Protein AF-A0A351KWH1-F1 (afdb_monomer_lite)

Secondary structure (DSSP, 8-state):
-----------SSHHHHHHHHHHHHTT--S-GGGTSEEEEETTEEEEEEE-TT-S--BSTTTSPBPEE-TTSSEEEEEEETTPPP-

Structure (mmCIF, N/CA/C/O backbone):
data_AF-A0A351KWH1-F1
#
_entry.id   AF-A0A351KWH1-F1
#
loop_
_atom_site.group_PDB
_atom_site.id
_atom_site.type_symbol
_atom_site.label_atom_id
_atom_site.label_alt_id
_atom_site.label_comp_id
_atom_site.label_asym_id
_atom_site.label_entity_id
_atom_site.label_seq_id
_atom_site.pdbx_PDB_ins_code
_atom_site.Cartn_x
_atom_site.Cartn_y
_atom_site.Cartn_z
_atom_site.occupancy
_atom_site.B_iso_or_equiv
_atom_site.auth_seq_id
_atom_site.auth_comp_id
_atom_site.auth_asym_id
_atom_site.auth_atom_id
_atom_site.pdbx_PDB_model_num
ATOM 1 N N . MET A 1 1 ? -2.385 43.266 -7.062 1.00 38.53 1 MET A N 1
ATOM 2 C CA . MET A 1 1 ? -2.636 42.465 -8.275 1.00 38.53 1 MET A CA 1
ATOM 3 C C . MET A 1 1 ? -1.983 41.097 -8.115 1.00 38.53 1 MET A C 1
ATOM 5 O O . MET A 1 1 ? -0.775 40.983 -8.232 1.00 38.53 1 MET A O 1
ATOM 9 N N . ASN A 1 2 ? -2.831 40.140 -7.744 1.00 31.50 2 ASN A N 1
ATOM 10 C CA . ASN A 1 2 ? -2.811 38.676 -7.845 1.00 31.50 2 ASN A CA 1
ATOM 11 C C . ASN A 1 2 ? -1.488 37.899 -7.727 1.00 31.50 2 ASN A C 1
ATOM 13 O O . ASN A 1 2 ? -0.702 37.791 -8.667 1.00 31.50 2 ASN A O 1
ATOM 17 N N . SER A 1 3 ? -1.387 37.255 -6.561 1.00 40.91 3 SER A N 1
ATOM 18 C CA . SER A 1 3 ? -0.690 36.014 -6.235 1.00 40.91 3 SER A CA 1
ATOM 19 C C . SER A 1 3 ? -0.794 34.965 -7.347 1.00 40.91 3 SER A C 1
ATOM 21 O O . SER A 1 3 ? -1.890 34.639 -7.802 1.00 40.91 3 SER A O 1
ATOM 23 N N . LYS A 1 4 ? 0.349 34.416 -7.765 1.00 42.91 4 LYS A N 1
ATOM 24 C CA . LYS A 1 4 ? 0.425 33.179 -8.546 1.00 42.91 4 LYS A CA 1
ATOM 25 C C . LYS A 1 4 ? 0.655 32.026 -7.577 1.00 42.91 4 LYS A C 1
ATOM 27 O O . LYS A 1 4 ? 1.793 31.642 -7.352 1.00 42.91 4 LYS A O 1
ATOM 32 N N . ASP A 1 5 ? -0.433 31.499 -7.037 1.00 47.38 5 ASP A N 1
ATOM 33 C CA . ASP A 1 5 ? -0.465 30.156 -6.470 1.00 47.38 5 ASP A CA 1
ATOM 34 C C . ASP A 1 5 ? -1.417 29.333 -7.327 1.00 47.38 5 ASP A C 1
ATOM 36 O O . ASP A 1 5 ? -2.631 29.537 -7.327 1.00 47.38 5 ASP A O 1
ATOM 40 N N . THR A 1 6 ? -0.865 28.418 -8.111 1.00 38.69 6 THR A N 1
ATOM 41 C CA . THR A 1 6 ? -1.626 27.287 -8.640 1.00 38.69 6 THR A CA 1
ATOM 42 C C . THR A 1 6 ? -0.636 26.146 -8.833 1.00 38.69 6 THR A C 1
ATOM 44 O O . THR A 1 6 ? 0.138 26.183 -9.788 1.00 38.69 6 THR A O 1
ATOM 47 N N . PRO A 1 7 ? -0.583 25.155 -7.929 1.00 41.91 7 PRO A N 1
ATOM 48 C CA . PRO A 1 7 ? 0.013 23.882 -8.272 1.00 41.91 7 PRO A CA 1
ATOM 49 C C . PRO A 1 7 ? -0.993 23.108 -9.127 1.00 41.91 7 PRO A C 1
ATOM 51 O O . PRO A 1 7 ? -2.139 22.904 -8.723 1.00 41.91 7 PRO A O 1
ATOM 54 N N . ASP A 1 8 ? -0.543 22.705 -10.313 1.00 38.22 8 ASP A N 1
ATOM 55 C CA . ASP A 1 8 ? -1.204 21.761 -11.211 1.00 38.22 8 ASP A CA 1
ATOM 56 C C . ASP A 1 8 ? -1.549 20.461 -10.467 1.00 38.22 8 ASP A C 1
ATOM 58 O O . ASP A 1 8 ? -0.740 19.541 -10.346 1.00 38.22 8 ASP A O 1
ATOM 62 N N . ALA A 1 9 ? -2.778 20.377 -9.963 1.00 39.09 9 ALA A N 1
ATOM 63 C CA . ALA A 1 9 ? -3.393 19.124 -9.566 1.00 39.09 9 ALA A CA 1
ATOM 64 C C . ALA A 1 9 ? -4.055 18.515 -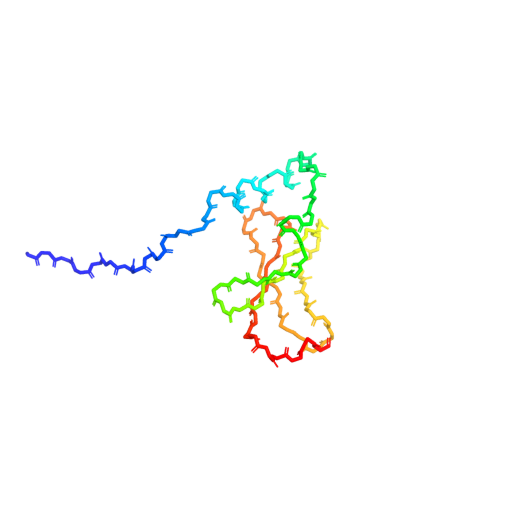10.808 1.00 39.09 9 ALA A C 1
ATOM 66 O O . ALA A 1 9 ? -5.175 18.869 -11.179 1.00 39.09 9 ALA A O 1
ATOM 67 N N . GLN A 1 10 ? -3.350 17.601 -11.473 1.00 42.84 10 GLN A N 1
ATOM 68 C CA . GLN A 1 10 ? -3.942 16.721 -12.479 1.00 42.84 10 GLN A CA 1
ATOM 69 C C . GLN A 1 10 ? -4.946 15.781 -11.789 1.00 42.84 10 GLN A C 1
ATOM 71 O O . GLN A 1 10 ? -4.575 14.832 -11.100 1.00 42.84 10 GLN A O 1
ATOM 76 N N . ILE A 1 11 ? -6.236 16.076 -11.956 1.00 56.59 11 ILE A N 1
ATOM 77 C CA . ILE A 1 11 ? -7.372 15.275 -11.491 1.00 56.59 11 ILE A CA 1
ATOM 78 C C . ILE A 1 11 ? -7.904 14.472 -12.682 1.00 56.59 11 ILE A C 1
ATOM 80 O O . ILE A 1 11 ? -8.386 15.075 -13.636 1.00 56.59 11 ILE A O 1
ATOM 84 N N . SER A 1 12 ? -7.860 13.132 -12.625 1.00 49.62 12 SER A N 1
ATOM 85 C CA . SER A 1 12 ? -8.942 12.242 -13.122 1.00 49.62 12 SER A CA 1
ATOM 86 C C . SER A 1 12 ? -8.596 10.737 -13.083 1.00 49.62 12 SER A C 1
ATOM 88 O O . SER A 1 12 ? -8.557 10.054 -14.098 1.00 49.62 12 SER A O 1
ATOM 90 N N . LYS A 1 13 ? -8.425 10.170 -11.882 1.00 51.81 13 LYS A N 1
ATOM 91 C CA . LYS A 1 13 ? -8.674 8.725 -11.623 1.00 51.81 13 LYS A CA 1
ATOM 92 C C . LYS A 1 13 ? -9.201 8.435 -10.203 1.00 51.81 13 LYS A C 1
ATOM 94 O O . LYS A 1 13 ? -9.536 7.306 -9.861 1.00 51.81 13 LYS A O 1
ATOM 99 N N . ALA A 1 14 ? -9.331 9.480 -9.384 1.00 54.50 14 ALA A N 1
ATOM 100 C CA . ALA A 1 14 ? -9.411 9.410 -7.929 1.00 54.50 14 ALA A CA 1
ATOM 101 C C . ALA A 1 14 ? -10.649 8.728 -7.304 1.00 54.50 14 ALA A C 1
ATOM 103 O O . ALA A 1 14 ? -10.462 8.054 -6.296 1.00 54.50 14 ALA A O 1
ATOM 104 N N . PRO A 1 15 ? -11.887 8.789 -7.841 1.00 60.34 15 PRO A N 1
ATOM 105 C CA . PRO A 1 15 ? -13.040 8.422 -7.018 1.00 60.34 15 PRO A CA 1
ATOM 106 C C . PRO A 1 15 ? -13.159 6.916 -6.759 1.00 60.34 15 PRO A C 1
ATOM 108 O O . PRO A 1 15 ? -13.574 6.526 -5.673 1.00 60.34 15 PRO A O 1
ATOM 111 N N . THR A 1 16 ? -12.785 6.051 -7.712 1.00 69.88 16 THR A N 1
ATOM 112 C CA . THR A 1 16 ? -12.929 4.588 -7.536 1.00 69.88 16 THR A CA 1
ATOM 113 C C . THR A 1 16 ? -11.800 4.008 -6.690 1.00 69.88 16 THR A C 1
ATOM 115 O O . THR A 1 16 ? -12.068 3.229 -5.783 1.00 69.88 16 THR A O 1
ATOM 118 N N . LEU A 1 17 ? -10.556 4.444 -6.925 1.00 77.25 17 LEU A N 1
ATOM 119 C CA . LEU A 1 17 ? -9.400 4.005 -6.143 1.00 77.25 17 LEU A CA 1
ATOM 120 C C . LEU A 1 17 ? -9.506 4.454 -4.682 1.00 77.25 17 LEU A C 1
ATOM 122 O O . LEU A 1 17 ? -9.326 3.638 -3.784 1.00 77.25 17 LEU A O 1
ATOM 126 N N . GLU A 1 18 ? -9.838 5.725 -4.445 1.00 81.69 18 GLU A N 1
ATOM 127 C CA . GLU A 1 18 ? -10.008 6.259 -3.091 1.00 81.69 18 GLU A CA 1
ATOM 128 C C . GLU A 1 18 ? -11.142 5.527 -2.361 1.00 81.69 18 GLU A C 1
ATOM 130 O O . GLU A 1 18 ? -10.939 5.012 -1.263 1.00 81.69 18 GLU A O 1
ATOM 135 N N . THR A 1 19 ? -12.290 5.339 -3.026 1.00 88.38 19 THR A N 1
ATOM 136 C CA . THR A 1 19 ? -13.408 4.551 -2.478 1.00 88.38 19 THR A CA 1
ATOM 137 C C . THR A 1 19 ? -13.008 3.098 -2.191 1.00 88.38 19 THR A C 1
ATOM 139 O O . THR A 1 19 ? -13.429 2.527 -1.182 1.00 88.38 19 THR A O 1
ATOM 142 N N . GLY A 1 20 ? -12.208 2.478 -3.059 1.00 92.81 20 GLY A N 1
ATOM 143 C CA . GLY A 1 20 ? -11.731 1.110 -2.876 1.00 92.81 20 GLY A CA 1
ATOM 144 C C . GLY A 1 20 ? -10.782 0.984 -1.682 1.00 92.81 20 GLY A C 1
ATOM 145 O O . GLY A 1 20 ? -10.984 0.129 -0.821 1.00 92.81 20 GLY A O 1
ATOM 146 N N . LEU A 1 21 ? -9.807 1.884 -1.544 1.00 94.25 21 LEU A N 1
ATOM 147 C CA . LEU A 1 21 ? -8.902 1.902 -0.389 1.00 94.25 21 LEU A CA 1
ATOM 148 C C . LEU A 1 21 ? -9.651 2.160 0.926 1.00 94.25 21 LEU A C 1
ATOM 150 O O . LEU A 1 21 ? -9.384 1.483 1.918 1.00 94.25 21 LEU A O 1
ATOM 154 N N . THR A 1 22 ? -10.651 3.047 0.941 1.00 94.88 22 THR A N 1
ATOM 155 C CA . THR A 1 22 ? -11.529 3.214 2.113 1.00 94.88 22 THR A CA 1
ATOM 156 C C . THR A 1 22 ? -12.242 1.910 2.472 1.00 94.88 22 THR A C 1
ATOM 158 O O . THR A 1 22 ? -12.238 1.500 3.632 1.00 94.88 22 THR A O 1
ATOM 161 N N . ARG A 1 23 ? -12.798 1.196 1.486 1.00 96.00 23 ARG A N 1
ATOM 162 C CA . ARG A 1 23 ? -13.454 -0.101 1.720 1.00 96.00 23 ARG A CA 1
ATOM 163 C C . ARG A 1 23 ? -12.484 -1.185 2.202 1.00 96.00 23 ARG A C 1
ATOM 165 O O . ARG A 1 23 ? -12.938 -2.093 2.894 1.00 96.00 23 ARG A O 1
ATOM 172 N N . ILE A 1 24 ? -11.191 -1.117 1.869 1.00 97.00 24 ILE A N 1
ATOM 173 C CA . ILE A 1 24 ? -10.169 -1.987 2.480 1.00 97.00 24 ILE A CA 1
ATOM 174 C C . ILE A 1 24 ? -10.070 -1.706 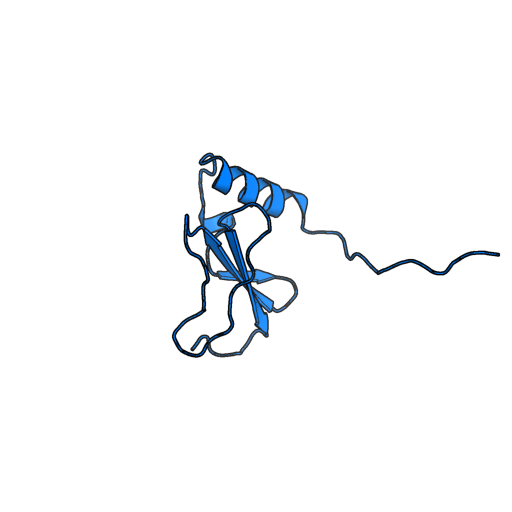3.979 1.00 97.00 24 ILE A C 1
ATOM 176 O O . ILE A 1 24 ? -10.182 -2.636 4.774 1.00 97.00 24 ILE A O 1
ATOM 180 N N . LEU A 1 25 ? -9.919 -0.434 4.366 1.00 95.25 25 LEU A N 1
ATOM 181 C CA . LEU A 1 25 ? -9.773 -0.030 5.771 1.00 95.25 25 LEU A CA 1
ATOM 182 C C . LEU A 1 25 ? -10.993 -0.400 6.622 1.00 95.25 25 LEU A C 1
ATOM 184 O O . LEU A 1 25 ? -10.857 -0.746 7.791 1.00 95.25 25 LEU A O 1
ATOM 188 N N . GLU A 1 26 ? -12.183 -0.360 6.030 1.00 95.88 26 GLU A N 1
ATOM 189 C CA . GLU A 1 26 ? -13.434 -0.740 6.691 1.00 95.88 26 GLU A CA 1
ATOM 190 C C . GLU A 1 26 ? -13.729 -2.250 6.630 1.00 95.88 26 GLU A C 1
ATOM 192 O O . GLU A 1 26 ? -14.776 -2.681 7.112 1.00 95.88 26 GLU A O 1
ATOM 197 N N . ALA A 1 27 ? -12.858 -3.053 6.007 1.00 94.56 27 ALA A N 1
ATOM 198 C CA . ALA A 1 27 ? -13.074 -4.480 5.747 1.00 94.56 27 ALA A CA 1
ATOM 199 C C . ALA A 1 27 ? -14.380 -4.786 4.976 1.00 94.56 27 ALA A C 1
ATOM 201 O O . ALA A 1 27 ? -15.068 -5.773 5.238 1.00 94.56 27 ALA A O 1
ATOM 202 N N . ARG A 1 28 ? -14.730 -3.933 4.004 1.00 96.00 28 ARG A N 1
ATOM 203 C CA . ARG A 1 28 ? -15.944 -4.047 3.168 1.00 96.00 28 ARG A CA 1
ATOM 204 C C . ARG A 1 28 ? -15.666 -4.283 1.684 1.00 96.00 28 ARG A C 1
ATOM 206 O O . ARG A 1 28 ? -16.611 -4.363 0.899 1.00 96.00 28 ARG A O 1
ATOM 213 N N . HIS A 1 29 ? -14.404 -4.346 1.261 1.00 94.75 29 HIS A N 1
ATOM 214 C CA . HIS A 1 29 ? -14.086 -4.582 -0.146 1.00 94.75 29 HIS A CA 1
ATOM 215 C C . HIS A 1 29 ? -14.291 -6.055 -0.512 1.00 94.75 29 HIS A C 1
ATOM 217 O O . HIS A 1 29 ? -13.686 -6.935 0.090 1.00 94.75 29 HIS A O 1
ATOM 223 N N . HIS A 1 30 ? -15.136 -6.317 -1.508 1.00 93.31 30 HIS A N 1
ATOM 224 C CA . HIS A 1 30 ? -15.448 -7.675 -1.960 1.00 93.31 30 HIS A CA 1
ATOM 225 C C . HIS A 1 30 ? -14.314 -8.301 -2.787 1.00 93.31 30 HIS A C 1
ATOM 227 O O . HIS A 1 30 ? -14.128 -9.512 -2.741 1.00 93.31 30 HIS A O 1
ATOM 233 N N . ASP A 1 31 ? -13.546 -7.474 -3.502 1.00 95.31 31 ASP A N 1
ATOM 234 C CA . ASP A 1 31 ? -12.342 -7.884 -4.229 1.00 95.31 31 ASP A CA 1
ATOM 235 C C . ASP A 1 31 ? -11.142 -6.993 -3.861 1.00 95.31 31 ASP A C 1
ATOM 237 O O . ASP A 1 31 ? -10.949 -5.937 -4.461 1.00 95.31 31 ASP A O 1
ATOM 241 N N . PRO A 1 32 ? -10.349 -7.334 -2.834 1.00 93.88 32 PRO A N 1
ATOM 242 C CA . PRO A 1 32 ? -9.269 -6.467 -2.381 1.00 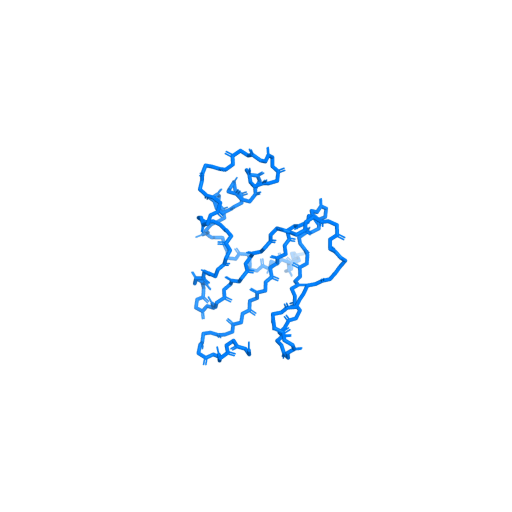93.88 32 PRO A CA 1
ATOM 243 C C . PRO A 1 32 ? -8.172 -6.238 -3.431 1.00 93.88 32 PRO A C 1
ATOM 245 O O . PRO A 1 32 ? -7.472 -5.228 -3.357 1.00 93.88 32 PRO A O 1
ATOM 248 N N . PHE A 1 33 ? -8.019 -7.128 -4.416 1.00 94.94 33 PHE A N 1
ATOM 249 C CA . PHE A 1 33 ? -6.981 -7.017 -5.446 1.00 94.94 33 PHE A CA 1
ATOM 250 C C . PHE A 1 33 ? -7.318 -5.999 -6.538 1.00 94.94 33 PHE A C 1
ATOM 252 O O . PHE A 1 33 ? -6.426 -5.587 -7.278 1.00 94.94 33 PHE A O 1
ATOM 259 N N . GLU A 1 34 ? -8.562 -5.511 -6.586 1.00 93.88 34 GLU A N 1
ATOM 260 C CA . GLU A 1 34 ? -8.924 -4.347 -7.400 1.00 93.88 34 GLU A CA 1
ATOM 261 C C . GLU A 1 34 ? -8.051 -3.129 -7.043 1.00 93.88 34 GLU A C 1
ATOM 263 O O . GLU A 1 34 ? -7.694 -2.330 -7.910 1.00 93.88 34 GLU A O 1
ATOM 268 N N . VAL A 1 35 ? -7.651 -3.009 -5.769 1.00 94.19 35 VAL A N 1
ATOM 269 C CA . VAL A 1 35 ? -6.847 -1.883 -5.268 1.00 94.19 35 VAL A CA 1
ATOM 270 C C . VAL A 1 35 ? -5.533 -2.280 -4.595 1.00 94.19 35 VAL A C 1
ATOM 272 O O . VAL A 1 35 ? -4.631 -1.448 -4.530 1.00 94.19 35 VAL A O 1
ATOM 275 N N . LEU A 1 36 ? -5.369 -3.512 -4.116 1.00 95.88 36 LEU A N 1
ATOM 276 C CA . LEU A 1 36 ? -4.112 -4.003 -3.540 1.00 95.88 36 LEU A CA 1
ATOM 277 C C . LEU A 1 36 ? -3.268 -4.753 -4.574 1.00 95.88 36 LEU A C 1
ATOM 279 O O . LEU A 1 36 ? -3.771 -5.218 -5.593 1.00 95.88 36 LEU A O 1
ATOM 283 N N . GLY A 1 37 ? -1.972 -4.882 -4.306 1.00 94.56 37 GLY A N 1
ATOM 284 C CA . GLY A 1 37 ? -1.021 -5.541 -5.197 1.00 94.56 37 GLY A CA 1
ATOM 285 C C . GLY A 1 37 ? -0.360 -4.576 -6.181 1.00 94.56 37 GLY A C 1
ATOM 286 O O . GLY A 1 37 ? -0.195 -3.391 -5.888 1.00 94.56 37 GLY A O 1
ATOM 287 N N . ARG A 1 38 ? 0.072 -5.109 -7.327 1.00 93.31 38 ARG A N 1
ATOM 288 C CA . ARG A 1 38 ? 0.793 -4.383 -8.382 1.00 93.31 38 ARG A CA 1
ATOM 289 C C . ARG A 1 38 ? -0.180 -3.891 -9.451 1.00 93.31 38 ARG A C 1
ATOM 291 O O . ARG A 1 38 ? -0.940 -4.678 -10.005 1.00 93.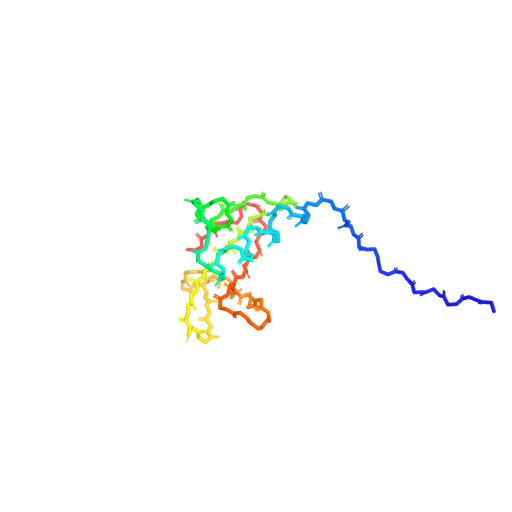31 38 ARG A O 1
ATOM 298 N N . HIS A 1 39 ? -0.103 -2.607 -9.770 1.00 91.75 39 HIS A N 1
ATOM 299 C CA . HIS A 1 39 ? -0.975 -1.907 -10.710 1.00 91.75 39 HIS A CA 1
ATOM 300 C C . HIS A 1 39 ? -0.150 -1.040 -11.656 1.00 91.75 39 HIS A C 1
ATOM 302 O O . HIS A 1 39 ? 0.890 -0.522 -11.268 1.00 91.75 39 HIS A O 1
ATOM 308 N N . HIS A 1 40 ? -0.653 -0.806 -12.865 1.00 90.00 40 HIS A N 1
ATOM 309 C CA . HIS A 1 40 ? -0.073 0.181 -13.776 1.00 90.00 40 HIS A CA 1
ATOM 310 C C . HIS A 1 40 ? -0.883 1.477 -13.699 1.00 90.00 40 HIS A C 1
ATOM 312 O O . HIS A 1 40 ? -2.101 1.470 -13.912 1.00 90.00 40 HIS A O 1
ATOM 318 N N . ASP A 1 41 ? -0.222 2.591 -13.393 1.00 83.38 41 ASP A N 1
ATOM 319 C CA . ASP A 1 41 ? -0.860 3.902 -13.302 1.00 83.38 41 ASP A CA 1
ATOM 320 C C . ASP A 1 41 ? 0.082 5.013 -13.767 1.00 83.38 41 ASP A C 1
ATOM 322 O O . ASP A 1 41 ? 1.247 5.029 -13.381 1.00 83.38 41 ASP A O 1
ATOM 326 N N . ASP A 1 42 ? -0.411 5.927 -14.606 1.00 82.31 42 ASP A N 1
ATOM 327 C CA . ASP A 1 42 ? 0.360 7.066 -15.140 1.00 82.31 42 ASP A CA 1
ATOM 328 C C . ASP A 1 42 ? 1.756 6.685 -15.695 1.00 82.31 42 ASP A C 1
ATOM 330 O O . ASP A 1 42 ? 2.774 7.321 -15.424 1.00 82.31 42 ASP A O 1
ATOM 334 N N . GLY A 1 43 ? 1.835 5.559 -16.417 1.00 83.62 43 GLY A N 1
ATOM 335 C CA . GLY A 1 43 ? 3.099 5.059 -16.973 1.00 83.62 43 GLY A CA 1
ATOM 336 C C . GLY A 1 43 ? 4.115 4.578 -15.926 1.00 83.62 43 GLY A C 1
ATOM 337 O O . GLY A 1 43 ? 5.303 4.455 -16.233 1.00 83.62 43 GLY A O 1
ATOM 338 N N . LYS A 1 44 ? 3.669 4.301 -14.697 1.00 86.44 44 LYS A N 1
ATOM 339 C CA . LYS A 1 44 ? 4.463 3.762 -13.587 1.00 86.44 44 LYS A CA 1
ATOM 340 C C . LYS A 1 44 ? 3.837 2.477 -13.057 1.00 86.44 44 LYS A C 1
ATOM 342 O O . LYS A 1 44 ? 2.634 2.249 -13.172 1.00 86.44 44 LYS A O 1
ATOM 347 N N . GLU A 1 45 ? 4.667 1.655 -12.438 1.00 91.19 45 GLU A N 1
ATOM 348 C CA . GLU A 1 45 ? 4.212 0.553 -11.598 1.00 91.19 45 GLU A CA 1
ATOM 349 C C . GLU A 1 45 ? 3.903 1.107 -10.210 1.00 91.19 45 GLU A C 1
ATOM 351 O O . GLU A 1 45 ? 4.728 1.797 -9.608 1.00 91.19 45 GLU A O 1
ATOM 356 N N . CYS A 1 46 ? 2.718 0.809 -9.698 1.00 92.31 46 CYS A N 1
ATOM 357 C CA . CYS A 1 46 ? 2.256 1.191 -8.377 1.00 92.31 46 CYS A CA 1
ATOM 358 C C . CYS A 1 46 ? 1.972 -0.069 -7.562 1.00 92.31 46 CYS A C 1
ATOM 360 O O . CYS A 1 46 ? 1.183 -0.921 -7.965 1.00 92.31 46 CYS A O 1
ATOM 362 N N . PHE A 1 47 ? 2.609 -0.177 -6.405 1.00 94.38 47 PHE A N 1
ATOM 363 C CA . PHE A 1 47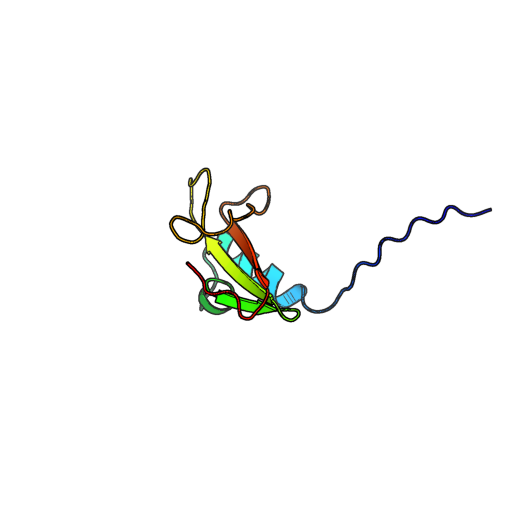 ? 2.399 -1.259 -5.455 1.00 94.38 47 PHE A CA 1
ATOM 364 C C . PHE A 1 47 ? 1.626 -0.713 -4.272 1.00 94.38 47 PHE A C 1
ATOM 366 O O . PHE A 1 47 ? 2.031 0.306 -3.712 1.00 94.38 47 PHE A O 1
ATOM 373 N N . ARG A 1 48 ? 0.549 -1.393 -3.877 1.00 96.19 48 ARG A N 1
ATOM 374 C CA . ARG A 1 48 ? -0.232 -1.037 -2.688 1.00 96.19 48 ARG A CA 1
ATOM 375 C C . ARG A 1 48 ? -0.388 -2.238 -1.782 1.00 96.19 48 ARG A C 1
ATOM 377 O O . ARG A 1 48 ? -0.761 -3.319 -2.241 1.00 96.19 48 ARG A O 1
ATOM 384 N N . VAL A 1 49 ? -0.133 -2.044 -0.496 1.00 97.56 49 VAL A N 1
ATOM 385 C CA . VAL A 1 49 ? -0.265 -3.098 0.513 1.00 97.56 49 VAL A CA 1
ATOM 386 C C . VAL A 1 49 ? -0.971 -2.562 1.749 1.00 97.56 49 VAL A C 1
ATOM 388 O O . VAL A 1 49 ? -0.804 -1.400 2.111 1.00 97.56 49 VAL A O 1
ATOM 391 N N . PHE A 1 50 ? -1.757 -3.421 2.392 1.00 97.88 50 PHE A N 1
ATOM 392 C CA . PHE A 1 50 ? -2.347 -3.171 3.702 1.00 97.88 50 PHE A CA 1
ATOM 393 C C . PHE A 1 50 ? -1.648 -4.075 4.717 1.00 97.88 50 PHE A C 1
ATOM 395 O O . PHE A 1 50 ? -1.807 -5.295 4.655 1.00 97.88 50 PHE A O 1
ATOM 402 N N . LEU A 1 51 ? -0.838 -3.493 5.601 1.00 97.50 51 LEU A N 1
ATOM 403 C CA . LEU A 1 51 ? -0.015 -4.224 6.570 1.00 97.50 51 LEU A CA 1
ATOM 404 C C . LEU A 1 51 ? -0.219 -3.631 7.970 1.00 97.50 51 LEU A C 1
ATOM 406 O O . LEU A 1 51 ? 0.551 -2.757 8.379 1.00 97.50 51 LEU A O 1
ATOM 410 N N . PRO A 1 52 ? -1.258 -4.082 8.702 1.00 96.25 52 PRO A N 1
ATOM 411 C CA . PRO A 1 52 ? -1.549 -3.600 10.044 1.00 96.25 52 PRO A CA 1
ATOM 412 C C . PRO A 1 52 ? -0.331 -3.643 10.963 1.00 96.25 52 PRO A C 1
ATOM 414 O O . PRO A 1 52 ? 0.385 -4.644 10.984 1.00 96.25 52 PRO A O 1
ATOM 417 N N . GLN A 1 53 ? -0.120 -2.576 11.737 1.00 96.25 53 GLN A N 1
ATOM 418 C CA . GLN A 1 53 ? 0.956 -2.464 12.738 1.00 96.25 53 GLN A CA 1
ATOM 419 C C . GLN A 1 53 ? 2.400 -2.520 12.200 1.00 96.25 53 GLN A C 1
ATOM 421 O O . GLN A 1 53 ? 3.336 -2.415 12.993 1.00 96.25 53 GLN A O 1
ATOM 426 N N . ALA A 1 54 ? 2.623 -2.661 10.890 1.00 97.62 54 ALA A N 1
ATOM 427 C CA . ALA A 1 54 ? 3.967 -2.573 10.325 1.00 97.62 54 ALA A CA 1
ATOM 428 C C . ALA A 1 54 ? 4.495 -1.154 10.521 1.00 97.62 54 ALA A C 1
ATOM 430 O O . ALA A 1 54 ? 3.756 -0.221 10.255 1.00 97.62 54 ALA A O 1
ATOM 431 N N . GLU A 1 55 ? 5.742 -0.951 10.944 1.00 96.81 55 GLU A N 1
ATOM 432 C CA . GLU A 1 55 ? 6.307 0.402 11.092 1.00 96.81 55 GLU A CA 1
ATOM 433 C C . GLU A 1 55 ? 6.820 0.955 9.755 1.00 96.81 55 GLU A C 1
ATOM 435 O O . GLU A 1 55 ? 6.565 2.114 9.418 1.00 96.81 55 GLU A O 1
ATOM 440 N N . SER A 1 56 ? 7.483 0.100 8.972 1.00 95.81 56 SER A N 1
ATOM 441 C CA . SER A 1 56 ? 8.035 0.394 7.647 1.00 95.81 56 SER A CA 1
ATOM 442 C C . SER A 1 56 ? 7.910 -0.816 6.719 1.00 95.81 56 SER A C 1
ATOM 444 O O . SER A 1 56 ? 7.777 -1.951 7.178 1.00 95.81 56 SER A O 1
ATOM 446 N N . VAL A 1 57 ? 7.924 -0.568 5.406 1.00 96.94 57 VAL A N 1
ATOM 447 C CA . VAL A 1 57 ? 7.728 -1.586 4.364 1.00 96.94 57 VAL A CA 1
ATOM 448 C C . VAL A 1 57 ? 8.653 -1.274 3.190 1.00 96.94 57 VAL A C 1
ATOM 450 O O . VAL A 1 57 ? 8.768 -0.114 2.798 1.00 96.94 57 VAL A O 1
ATOM 453 N N . HIS A 1 58 ? 9.287 -2.299 2.622 1.00 95.06 58 HIS A N 1
ATOM 454 C CA . HIS A 1 58 ? 10.186 -2.196 1.469 1.00 95.06 58 HIS A CA 1
ATOM 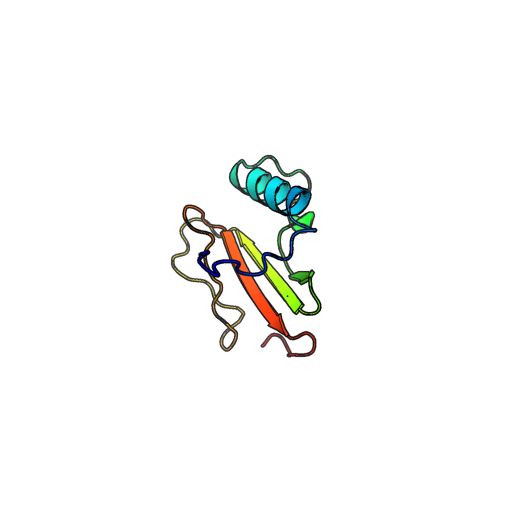455 C C . HIS A 1 58 ? 9.833 -3.257 0.425 1.00 95.06 58 HIS A C 1
ATOM 457 O O . HIS A 1 58 ? 9.254 -4.296 0.755 1.00 95.06 58 HIS A O 1
ATOM 463 N N . LEU A 1 59 ? 10.142 -2.977 -0.841 1.00 90.69 59 LEU A N 1
ATOM 464 C CA . LEU A 1 59 ? 9.928 -3.919 -1.938 1.00 90.69 59 LEU A CA 1
ATOM 465 C C . LEU A 1 59 ? 11.157 -4.825 -2.093 1.00 90.69 59 LEU A C 1
ATOM 467 O O . LEU A 1 59 ? 12.144 -4.405 -2.676 1.00 90.69 59 LEU A O 1
ATOM 471 N N . GLY A 1 60 ? 11.109 -6.058 -1.589 1.00 87.81 60 GLY A N 1
ATOM 472 C CA . GLY A 1 60 ? 12.293 -6.929 -1.590 1.00 87.81 60 GLY A CA 1
ATOM 473 C C . GLY A 1 60 ? 13.411 -6.404 -0.677 1.00 87.81 60 GLY A C 1
ATOM 474 O O . GLY A 1 60 ? 13.181 -5.517 0.144 1.00 87.81 60 GLY A O 1
ATOM 475 N N . GLU A 1 61 ? 14.610 -6.978 -0.797 1.00 86.19 61 GLU A N 1
ATOM 476 C CA . GLU A 1 61 ? 15.767 -6.607 0.036 1.00 86.19 61 GLU A CA 1
ATOM 477 C C . GLU A 1 61 ? 16.385 -5.263 -0.393 1.00 86.19 61 GLU A C 1
ATOM 479 O O . GLU A 1 61 ? 16.666 -4.422 0.457 1.00 86.19 61 GLU A O 1
ATOM 484 N N . ASP A 1 62 ? 16.495 -5.025 -1.706 1.00 85.25 62 ASP A N 1
ATOM 485 C CA . ASP A 1 62 ? 17.171 -3.853 -2.291 1.00 85.25 62 ASP A CA 1
ATOM 486 C C . ASP A 1 62 ? 16.223 -2.849 -2.977 1.00 85.25 62 ASP A C 1
ATOM 488 O O . ASP A 1 62 ? 16.662 -1.940 -3.690 1.00 85.25 62 ASP A O 1
ATOM 492 N N . GLY A 1 63 ? 14.906 -3.009 -2.834 1.00 84.88 63 GLY A N 1
ATOM 493 C CA . GLY A 1 63 ? 13.945 -2.137 -3.509 1.00 84.88 63 GLY A CA 1
ATOM 494 C C . GLY A 1 63 ? 13.513 -0.919 -2.699 1.00 84.88 63 GLY A C 1
ATOM 495 O O . GLY A 1 63 ? 13.901 -0.725 -1.545 1.00 84.88 63 GLY A O 1
ATOM 496 N N . PRO A 1 64 ? 12.701 -0.044 -3.316 1.00 90.56 64 PRO A N 1
ATOM 497 C CA . PRO A 1 64 ? 12.316 1.212 -2.695 1.00 90.56 64 PRO A CA 1
ATOM 498 C C . PRO A 1 64 ? 11.452 0.997 -1.442 1.00 90.56 64 PRO A C 1
ATOM 500 O O . PRO A 1 64 ? 10.667 0.040 -1.379 1.00 90.56 64 PRO A O 1
ATOM 503 N N . PRO A 1 65 ? 11.529 1.921 -0.466 1.00 95.19 65 PRO A N 1
ATOM 504 C CA . PRO A 1 65 ? 10.585 1.957 0.637 1.00 95.19 65 PRO A CA 1
ATOM 505 C C . PRO A 1 65 ? 9.188 2.308 0.126 1.00 95.19 65 PRO A C 1
ATOM 507 O O . PRO A 1 65 ? 9.020 3.087 -0.818 1.00 95.19 65 PRO A O 1
ATOM 510 N N . PHE A 1 66 ? 8.172 1.788 0.801 1.00 97.38 66 PHE A N 1
ATOM 511 C CA . PHE A 1 66 ? 6.812 2.255 0.613 1.00 97.38 66 PHE A CA 1
ATOM 512 C C . PHE A 1 66 ? 6.553 3.478 1.494 1.00 97.38 66 PHE A C 1
ATOM 514 O O . PHE A 1 66 ? 7.022 3.580 2.628 1.00 97.38 66 PHE A O 1
ATOM 521 N N . THR A 1 67 ? 5.736 4.392 0.986 1.00 97.25 67 THR A N 1
ATOM 522 C CA . THR A 1 67 ? 5.209 5.522 1.748 1.00 97.25 67 THR A CA 1
ATOM 523 C C . THR A 1 67 ? 3.877 5.128 2.371 1.00 97.25 67 THR A C 1
ATOM 525 O O . THR A 1 67 ? 2.965 4.692 1.670 1.00 97.25 67 THR A O 1
ATOM 528 N N . ARG A 1 68 ? 3.747 5.291 3.688 1.00 97.31 68 ARG A N 1
ATOM 529 C CA . ARG A 1 68 ? 2.474 5.092 4.388 1.00 97.31 68 ARG A CA 1
ATOM 530 C C . ARG A 1 68 ? 1.479 6.191 4.015 1.00 97.31 68 ARG A C 1
ATOM 532 O O . ARG A 1 68 ? 1.820 7.373 4.062 1.00 97.31 68 ARG A O 1
ATOM 539 N N . ILE A 1 69 ? 0.233 5.814 3.748 1.00 94.69 69 ILE A N 1
ATOM 540 C CA . ILE A 1 69 ? -0.888 6.755 3.686 1.00 94.69 69 ILE A CA 1
ATOM 541 C C . ILE A 1 69 ? -1.228 7.183 5.120 1.00 94.69 69 ILE A C 1
ATOM 543 O O . ILE A 1 69 ? -1.633 6.362 5.948 1.00 94.69 69 ILE A O 1
ATOM 547 N N . SER A 1 70 ? -1.032 8.466 5.426 1.00 93.19 70 SER A N 1
ATOM 548 C CA . SER A 1 70 ? -1.190 9.037 6.770 1.00 93.19 70 SER A CA 1
ATOM 549 C C . SER A 1 70 ? -2.495 8.623 7.457 1.00 93.19 70 SER A C 1
ATOM 551 O O . SER A 1 70 ? -3.570 8.715 6.873 1.00 93.19 70 SER A O 1
ATOM 553 N N . GLY A 1 71 ? -2.396 8.203 8.724 1.00 93.38 71 GLY A N 1
ATOM 554 C CA . GLY A 1 71 ? -3.547 7.772 9.528 1.00 93.38 71 GLY A CA 1
ATOM 555 C C . GLY A 1 71 ? -4.047 6.357 9.225 1.00 93.38 71 GLY A C 1
ATOM 556 O O . GLY A 1 71 ? -5.100 5.973 9.726 1.00 93.38 71 GLY A O 1
ATOM 557 N N . THR A 1 72 ? -3.313 5.582 8.423 1.00 95.81 72 THR A N 1
ATOM 558 C CA . THR A 1 72 ? -3.695 4.224 8.025 1.00 95.81 72 THR A CA 1
ATOM 559 C C . THR A 1 72 ? -2.507 3.258 8.081 1.00 95.81 72 THR A C 1
ATOM 561 O O . THR A 1 72 ? -1.351 3.668 8.223 1.00 95.81 72 THR A O 1
ATOM 564 N N . ASP A 1 73 ? -2.797 1.971 7.903 1.00 96.94 73 ASP A N 1
ATOM 565 C CA . ASP A 1 73 ? -1.806 0.916 7.656 1.00 96.94 73 ASP A CA 1
ATOM 566 C C . ASP A 1 73 ? -1.756 0.502 6.169 1.00 96.94 73 ASP A C 1
ATOM 568 O O . ASP A 1 73 ? -1.378 -0.620 5.825 1.00 96.94 73 ASP A O 1
ATOM 572 N N . LEU A 1 74 ? -2.163 1.407 5.270 1.00 97.75 74 LEU A N 1
ATOM 573 C CA . LEU A 1 74 ? -1.947 1.282 3.830 1.00 97.75 74 LEU A CA 1
ATOM 574 C C . LEU A 1 74 ? -0.628 1.940 3.432 1.00 97.75 74 LEU A C 1
ATOM 576 O O . LEU A 1 74 ? -0.278 3.021 3.911 1.00 97.75 74 LEU A O 1
ATOM 580 N N . PHE A 1 75 ? 0.074 1.309 2.500 1.00 97.56 75 PHE A N 1
ATOM 581 C CA . PHE A 1 75 ? 1.361 1.766 2.001 1.00 97.56 75 PHE A CA 1
ATOM 582 C C . PHE A 1 75 ? 1.391 1.714 0.474 1.00 97.56 75 PHE A C 1
ATOM 584 O O . PHE A 1 75 ? 0.882 0.759 -0.117 1.00 97.56 75 PHE A O 1
ATOM 591 N N . GLU A 1 76 ? 2.033 2.702 -0.154 1.00 96.00 76 GLU A N 1
ATOM 592 C CA . GLU A 1 76 ? 2.234 2.767 -1.603 1.00 96.00 76 GLU A CA 1
ATOM 593 C C . GLU A 1 76 ? 3.710 2.932 -1.985 1.00 96.00 76 GLU A C 1
ATOM 595 O O . GLU A 1 76 ? 4.438 3.729 -1.392 1.00 96.00 76 GLU A O 1
ATOM 600 N N . ALA A 1 77 ? 4.137 2.239 -3.038 1.00 94.06 77 ALA A N 1
ATOM 601 C CA . ALA A 1 77 ? 5.393 2.504 -3.736 1.00 94.06 77 ALA A CA 1
ATOM 602 C C . ALA A 1 77 ? 5.113 2.721 -5.227 1.00 94.06 77 ALA A C 1
ATOM 604 O O . ALA A 1 77 ? 4.242 2.067 -5.803 1.00 94.06 77 ALA A O 1
ATOM 605 N N . ARG A 1 78 ? 5.846 3.641 -5.865 1.00 91.44 78 ARG A N 1
ATOM 606 C CA . ARG A 1 78 ? 5.762 3.888 -7.312 1.00 91.44 78 ARG A CA 1
ATOM 607 C C . ARG A 1 78 ? 7.145 3.795 -7.933 1.00 91.44 78 ARG A C 1
ATOM 609 O O . ARG A 1 78 ? 8.051 4.495 -7.487 1.00 91.44 78 ARG A O 1
ATOM 616 N N . ILE A 1 79 ? 7.289 2.980 -8.972 1.00 88.88 79 ILE A N 1
ATOM 617 C CA . ILE A 1 79 ? 8.546 2.823 -9.714 1.00 88.88 79 ILE A CA 1
ATOM 618 C C . ILE A 1 79 ? 8.320 3.036 -11.215 1.00 88.88 79 ILE A C 1
ATOM 620 O O . ILE A 1 79 ? 7.219 2.783 -11.714 1.00 88.88 79 ILE A O 1
ATOM 624 N N . PRO A 1 80 ? 9.333 3.510 -11.960 1.00 86.62 80 PRO A N 1
ATOM 625 C CA . PRO A 1 80 ? 9.265 3.554 -13.417 1.00 86.62 80 PRO A CA 1
ATOM 626 C C . PRO A 1 80 ? 8.993 2.164 -14.011 1.00 86.62 80 PRO A C 1
ATOM 628 O O . PRO A 1 80 ? 9.548 1.168 -13.544 1.00 86.62 80 PRO A O 1
ATOM 631 N N . ILE A 1 81 ? 8.160 2.096 -15.056 1.00 78.75 81 ILE A N 1
ATOM 632 C CA . ILE A 1 81 ? 7.953 0.854 -15.817 1.00 78.75 81 ILE A CA 1
ATOM 633 C C . ILE A 1 81 ? 9.286 0.413 -16.438 1.00 78.75 81 ILE A C 1
ATOM 635 O O . ILE A 1 81 ? 10.023 1.229 -16.988 1.00 78.75 81 ILE A O 1
ATOM 639 N N . GLY A 1 82 ? 9.576 -0.890 -16.380 1.00 71.62 82 GLY A N 1
ATOM 640 C CA . GLY A 1 82 ? 10.780 -1.489 -16.969 1.00 71.62 82 GLY A CA 1
ATOM 641 C C . GLY A 1 82 ? 11.959 -1.634 -16.007 1.00 71.62 82 GLY A C 1
ATOM 642 O O . GLY A 1 82 ? 12.918 -2.331 -16.336 1.00 71.62 82 GLY A O 1
ATOM 643 N N . ASN A 1 83 ? 11.876 -1.069 -14.801 1.00 66.56 83 ASN A N 1
ATOM 644 C CA . ASN A 1 83 ? 12.774 -1.463 -13.724 1.00 66.56 83 ASN A CA 1
ATOM 645 C C . ASN A 1 83 ? 12.390 -2.871 -13.253 1.00 66.56 83 ASN A C 1
ATOM 647 O O . ASN A 1 83 ? 11.220 -3.140 -12.966 1.00 66.56 83 ASN A O 1
ATOM 651 N N . ALA A 1 84 ? 13.373 -3.771 -13.177 1.00 62.78 84 ALA A N 1
ATOM 652 C CA . ALA A 1 84 ? 13.180 -5.036 -12.487 1.00 62.78 84 ALA A CA 1
ATOM 653 C C . ALA A 1 84 ? 12.800 -4.726 -11.034 1.00 62.78 84 ALA A C 1
ATOM 655 O O . ALA A 1 84 ? 13.466 -3.931 -10.370 1.00 62.78 84 ALA A O 1
ATOM 656 N N . VAL A 1 85 ? 11.699 -5.318 -10.573 1.00 63.56 85 VAL A N 1
ATOM 657 C CA . VAL A 1 85 ? 11.460 -5.437 -9.137 1.00 63.56 85 VAL A CA 1
ATOM 658 C C . VAL A 1 85 ? 12.587 -6.336 -8.617 1.00 63.56 85 VAL A C 1
ATOM 660 O O . VAL A 1 85 ? 12.752 -7.410 -9.205 1.00 63.56 85 VAL A O 1
ATOM 663 N N . PRO A 1 86 ? 13.401 -5.878 -7.649 1.00 59.91 86 PRO A N 1
ATOM 664 C CA . PRO A 1 86 ? 14.492 -6.683 -7.111 1.00 59.91 86 PRO A CA 1
ATOM 665 C C . PRO A 1 86 ? 13.980 -7.975 -6.468 1.00 59.91 86 PRO A C 1
ATOM 667 O O . PRO A 1 86 ? 12.827 -7.985 -5.971 1.00 59.91 86 PRO A O 1
#

Foldseek 3Di:
DDDPDDDDDDDDDPPPQVVLVVCVQVVNHPDNVVRAAWDDDPQKIKHKDQDPPDPWDAQPDPGDTWDDDPPGSMTMDIGHPPDDRD

Sequence (86 aa):
MNSKDTPDAQISKAPTLETGLTRILEARHHDPFEVLGRHHDDGKECFRVFLPQAESVHLGEDGPPFTRISGTDLFEARIPIGNAVP

Radius of gyration: 15.37 Å; chains: 1; bounding box: 33×50×30 Å

pLDDT: mean 82.49, std 19.34, range [31.5, 97.88]